Protein AF-A1HTD6-F1 (afdb_monomer)

Mean predicted aligned error: 4.38 Å

pLDDT: mean 88.7, std 10.05, range [47.88, 97.69]

Sequence (69 aa):
MMSVEKQVRKLCKQLIRLGYYPFQIRSMMQEAIGTVIMDDMDEQQQKRLVNVLQKYVELGNDFLLSYSK

Solvent-accessible surface area (backbone atoms only — not comparable to full-atom values): 4052 Å² total; per-residue (Å²): 133,83,54,67,67,60,52,48,53,53,43,52,54,49,33,43,74,70,68,47,50,74,68,57,54,50,50,54,40,33,73,55,58,74,48,85,66,71,88,81,52,50,73,66,46,50,51,42,39,48,53,53,49,50,51,53,44,49,54,48,50,53,49,49,68,71,64,74,118

Radius of gyration: 12.52 Å; Cα contacts (8 Å, |Δi|>4): 45; chains: 1; bounding box: 38×18×30 Å

Foldseek 3Di:
DDPLVNLLVVLVVLVVVLVDDPVVLVVLLCVQQVDPDPVPDDPVSSVSSNVSSVVSSVVSVVVCVVPVD

Organism: NCBI:txid401526

Secondary structure (DSSP, 8-state):
---HHHHHHHHHHHHHHTT--HHHHHHHHHHHHS---STT--HHHHHHHHHHHHHHHHHHHHHHHHH--

Structure (mmCIF, N/CA/C/O backbone):
data_AF-A1HTD6-F1
#
_entry.id   AF-A1HTD6-F1
#
loop_
_atom_site.group_PDB
_atom_site.id
_atom_site.type_symbol
_atom_site.label_atom_id
_atom_site.label_alt_id
_atom_site.label_comp_id
_atom_site.label_asym_id
_atom_site.label_entity_id
_atom_site.label_seq_id
_atom_site.pdbx_PDB_ins_code
_atom_site.Cartn_x
_atom_site.Cartn_y
_atom_site.Cartn_z
_atom_site.occupancy
_atom_site.B_iso_or_equiv
_atom_site.auth_seq_id
_atom_site.auth_comp_id
_atom_site.auth_asym_id
_atom_site.auth_atom_id
_atom_site.pdbx_PDB_model_num
ATOM 1 N N . MET A 1 1 ? 0.281 10.159 -18.318 1.00 47.88 1 MET A N 1
ATOM 2 C CA . MET A 1 1 ? 0.288 8.999 -17.398 1.00 47.88 1 MET A CA 1
ATOM 3 C C . MET A 1 1 ? 0.793 9.444 -16.037 1.00 47.88 1 MET A C 1
ATOM 5 O O . MET A 1 1 ? 1.717 10.247 -15.978 1.00 47.88 1 MET A O 1
ATOM 9 N N . MET A 1 2 ? 0.174 8.985 -14.951 1.00 60.31 2 MET A N 1
ATOM 10 C CA . MET A 1 2 ? 0.707 9.198 -13.604 1.00 60.31 2 MET A CA 1
ATOM 11 C C . MET A 1 2 ? 1.874 8.216 -13.409 1.00 60.31 2 MET A C 1
ATOM 13 O O . MET A 1 2 ? 1.702 7.040 -13.703 1.00 60.31 2 MET A O 1
ATOM 17 N N . SER A 1 3 ? 3.051 8.683 -12.975 1.00 86.19 3 SER A N 1
ATOM 18 C CA . SER A 1 3 ? 4.183 7.789 -12.662 1.00 86.19 3 SER A CA 1
ATOM 19 C C . SER A 1 3 ? 3.769 6.781 -11.582 1.00 86.19 3 SER A C 1
ATOM 21 O O . SER A 1 3 ? 3.055 7.155 -10.644 1.00 86.19 3 SER A O 1
ATOM 23 N N . VAL A 1 4 ? 4.223 5.530 -11.693 1.00 87.50 4 VAL A N 1
ATOM 24 C CA . VAL A 1 4 ? 3.971 4.467 -10.703 1.00 87.50 4 VAL A CA 1
ATOM 25 C C . VAL A 1 4 ? 4.359 4.924 -9.299 1.00 87.50 4 VAL A C 1
ATOM 27 O O . VAL A 1 4 ? 3.609 4.698 -8.353 1.00 87.50 4 VAL A O 1
ATOM 30 N N . GLU A 1 5 ? 5.442 5.688 -9.163 1.00 88.25 5 GLU A N 1
ATOM 31 C CA . GLU A 1 5 ? 5.868 6.253 -7.883 1.00 88.25 5 GLU A CA 1
ATOM 32 C C . GLU A 1 5 ? 4.791 7.164 -7.262 1.00 88.25 5 GLU A C 1
ATOM 34 O O . GLU A 1 5 ? 4.501 7.096 -6.065 1.00 88.25 5 GLU A O 1
ATOM 39 N N . LYS A 1 6 ? 4.122 7.993 -8.078 1.00 91.38 6 LYS A N 1
ATOM 40 C CA . LYS A 1 6 ? 3.010 8.842 -7.617 1.00 91.38 6 LYS A CA 1
ATOM 41 C C . LYS A 1 6 ? 1.814 7.997 -7.179 1.00 91.38 6 LYS A C 1
ATOM 43 O O . LYS A 1 6 ? 1.148 8.355 -6.206 1.00 91.38 6 LYS A O 1
ATOM 48 N N . GLN A 1 7 ? 1.539 6.896 -7.878 1.00 93.12 7 GLN A N 1
ATOM 49 C CA . GLN A 1 7 ? 0.451 5.980 -7.534 1.00 93.12 7 GLN A CA 1
ATOM 50 C C . GLN A 1 7 ? 0.729 5.245 -6.222 1.00 93.12 7 GLN A C 1
ATOM 52 O O . GLN A 1 7 ? -0.104 5.287 -5.320 1.00 93.12 7 GLN A O 1
ATOM 57 N N . VAL A 1 8 ? 1.923 4.673 -6.070 1.00 92.69 8 VAL A N 1
ATOM 58 C CA . VAL A 1 8 ? 2.381 4.034 -4.830 1.00 92.69 8 VAL A CA 1
ATOM 59 C C . VAL A 1 8 ? 2.317 5.024 -3.668 1.00 92.69 8 VAL A C 1
ATOM 61 O O . VAL A 1 8 ? 1.710 4.734 -2.640 1.00 92.69 8 VAL A O 1
ATOM 64 N N . ARG A 1 9 ? 2.824 6.250 -3.849 1.00 93.94 9 ARG A N 1
ATOM 65 C CA . ARG A 1 9 ? 2.768 7.303 -2.821 1.00 93.94 9 ARG A CA 1
ATOM 66 C C . ARG A 1 9 ? 1.333 7.644 -2.406 1.00 93.94 9 ARG A C 1
ATOM 68 O O . ARG A 1 9 ? 1.087 7.904 -1.227 1.00 93.94 9 ARG A O 1
ATOM 75 N N . LYS A 1 10 ? 0.386 7.666 -3.349 1.00 96.38 10 LYS A N 1
ATOM 76 C CA . LYS A 1 10 ? -1.041 7.880 -3.058 1.00 96.38 10 LYS A CA 1
ATOM 77 C C . LYS A 1 10 ? -1.606 6.734 -2.213 1.00 96.38 10 LYS A C 1
ATOM 79 O O . LYS A 1 10 ? -2.241 7.014 -1.199 1.00 96.38 10 LYS A O 1
ATOM 84 N N . LEU A 1 11 ? -1.326 5.488 -2.589 1.00 96.88 11 LEU A N 1
ATOM 85 C CA . LEU A 1 11 ? -1.790 4.299 -1.868 1.00 96.88 11 LEU A CA 1
ATOM 86 C C . LEU A 1 11 ? -1.219 4.242 -0.447 1.00 96.88 11 LEU A C 1
ATOM 88 O O . LEU A 1 11 ? -1.976 4.072 0.503 1.00 96.88 11 LEU A O 1
ATOM 92 N N . CYS A 1 12 ? 0.075 4.519 -0.265 1.00 95.81 12 CYS A N 1
ATOM 93 C CA . CYS A 1 12 ? 0.684 4.588 1.065 1.00 95.81 12 CYS A CA 1
ATOM 94 C C . CYS A 1 12 ? 0.002 5.634 1.960 1.00 95.81 12 CYS A C 1
ATOM 96 O O . CYS A 1 12 ? -0.261 5.370 3.129 1.00 95.81 12 CYS A O 1
ATOM 98 N N . LYS A 1 13 ? -0.348 6.812 1.421 1.00 97.31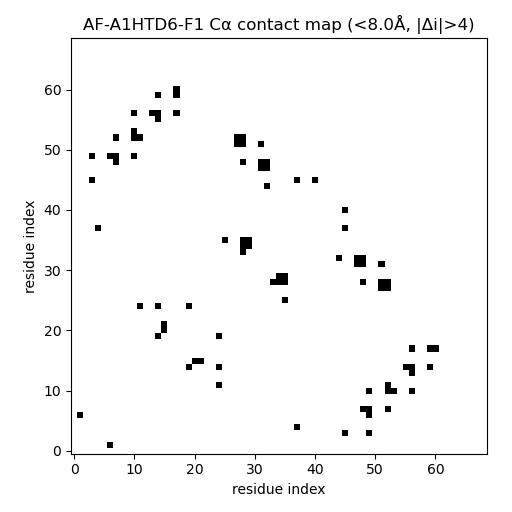 13 LYS A N 1
ATOM 99 C CA . LYS A 1 13 ? -1.102 7.827 2.180 1.00 97.31 13 LYS A CA 1
ATOM 100 C C . LYS A 1 13 ? -2.497 7.343 2.581 1.00 97.31 13 LYS A C 1
ATOM 102 O O . LYS A 1 13 ? -2.966 7.711 3.654 1.00 97.31 13 LYS A O 1
ATOM 107 N N . GLN A 1 14 ? -3.166 6.560 1.736 1.00 97.69 14 GLN A N 1
ATOM 108 C CA . GLN A 1 14 ? -4.464 5.968 2.070 1.00 97.69 14 GLN A CA 1
ATOM 109 C C . GLN A 1 14 ? -4.318 4.913 3.168 1.00 97.69 14 GLN A C 1
ATOM 111 O O . GLN A 1 14 ? -5.060 4.965 4.140 1.00 97.69 14 GLN A O 1
ATOM 116 N N . LEU A 1 15 ? -3.316 4.039 3.076 1.00 97.62 15 LEU A N 1
ATOM 117 C CA . LEU A 1 15 ? -3.021 3.044 4.110 1.00 97.62 15 LEU A CA 1
ATOM 118 C C . LEU A 1 15 ? -2.706 3.698 5.464 1.00 97.62 15 LEU A C 1
ATOM 120 O O . LEU A 1 15 ? -3.241 3.273 6.482 1.00 97.62 15 LEU A O 1
ATOM 124 N N . ILE A 1 16 ? -1.938 4.792 5.487 1.00 97.50 16 ILE A N 1
ATOM 125 C CA . ILE A 1 16 ? -1.696 5.557 6.724 1.00 97.50 16 ILE A CA 1
ATOM 126 C C . ILE A 1 16 ? -3.012 6.069 7.328 1.00 97.50 16 ILE A C 1
ATOM 128 O O . 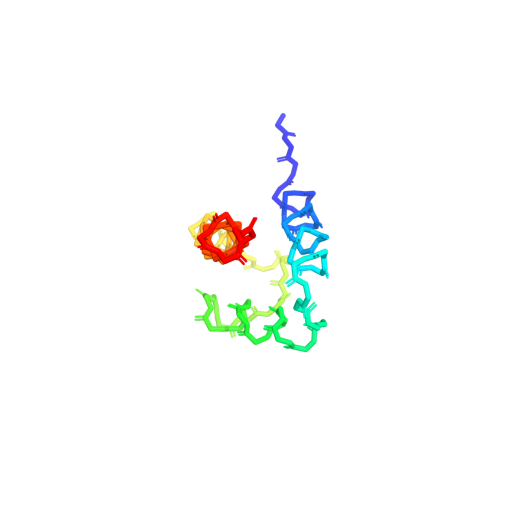ILE A 1 16 ? -3.214 5.976 8.534 1.00 97.50 16 ILE A O 1
ATOM 132 N N . ARG A 1 17 ? -3.933 6.582 6.501 1.00 96.31 17 ARG A N 1
ATOM 133 C CA . ARG A 1 17 ? -5.259 7.037 6.966 1.00 96.31 17 ARG A CA 1
ATOM 134 C C . ARG A 1 17 ? -6.134 5.897 7.487 1.00 96.31 17 ARG A C 1
ATOM 136 O O . ARG A 1 17 ? -6.980 6.146 8.335 1.00 96.31 17 ARG A O 1
ATOM 143 N N . LEU A 1 18 ? -5.918 4.681 6.994 1.00 95.75 18 LEU A N 1
ATOM 144 C CA . LEU A 1 18 ? -6.574 3.458 7.461 1.00 95.75 18 LEU A CA 1
ATOM 145 C C . LEU A 1 18 ? -5.927 2.882 8.735 1.00 95.75 18 LEU A C 1
ATOM 147 O O . LEU A 1 18 ? -6.385 1.862 9.236 1.00 95.75 18 LEU A O 1
ATOM 151 N N 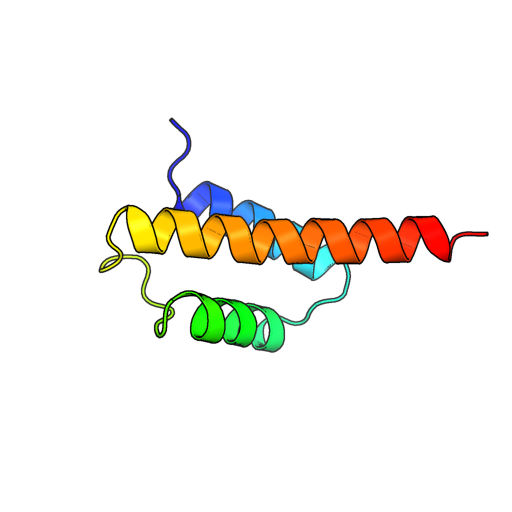. GLY A 1 19 ? -4.882 3.522 9.272 1.00 95.38 19 GLY A N 1
ATOM 152 C CA . GLY A 1 1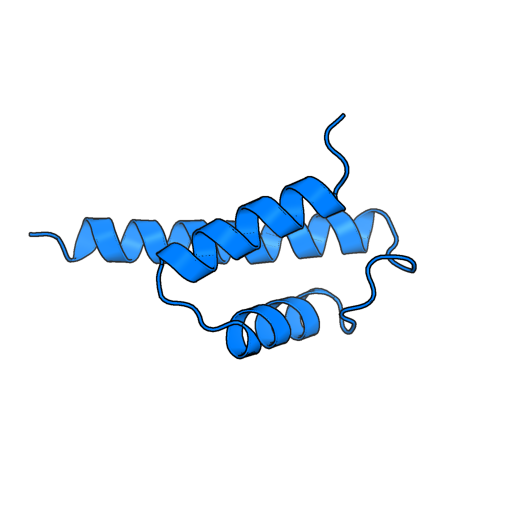9 ? -4.225 3.114 10.515 1.00 95.38 19 GLY A CA 1
ATOM 153 C C . GLY A 1 19 ? -2.998 2.221 10.331 1.00 95.38 19 GLY A C 1
ATOM 154 O O . GLY A 1 19 ? -2.429 1.775 11.324 1.00 95.38 19 GLY A O 1
ATOM 155 N N . TYR A 1 20 ? -2.548 1.981 9.095 1.00 96.06 20 TYR A N 1
ATOM 156 C CA . TYR A 1 20 ? -1.308 1.241 8.863 1.00 96.06 20 TYR A CA 1
ATOM 157 C C . TYR A 1 20 ? -0.079 2.100 9.163 1.00 96.06 20 TYR A C 1
ATOM 159 O O . TYR A 1 20 ? 0.090 3.207 8.643 1.00 96.06 20 TYR A O 1
ATOM 167 N N . TYR A 1 21 ? 0.837 1.547 9.950 1.00 96.25 21 TYR A N 1
ATOM 168 C CA . TYR A 1 21 ? 2.120 2.170 10.234 1.00 96.25 21 TYR A CA 1
ATOM 169 C C . TYR A 1 21 ? 3.099 2.019 9.059 1.00 96.25 21 TYR A C 1
ATOM 171 O O . TYR A 1 21 ? 3.055 1.022 8.330 1.00 96.25 21 TYR A O 1
ATOM 179 N N . PRO A 1 22 ? 4.069 2.943 8.901 1.00 93.69 22 PRO A N 1
ATOM 180 C CA . PRO A 1 22 ? 5.053 2.884 7.818 1.00 93.69 22 PRO A CA 1
ATOM 181 C C . PRO A 1 22 ? 5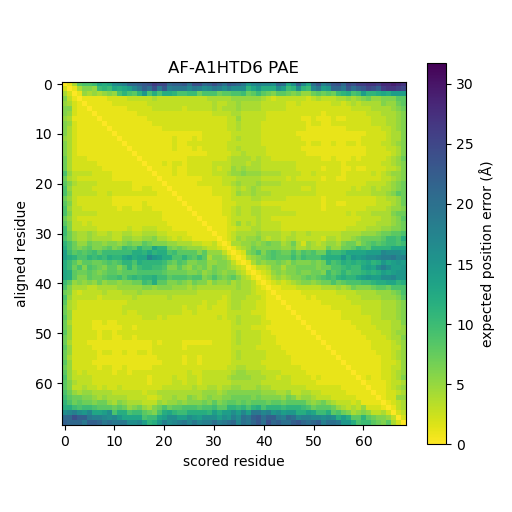.826 1.561 7.722 1.00 93.69 22 PRO A C 1
ATOM 183 O O . PRO A 1 22 ? 6.150 1.126 6.618 1.00 93.69 22 PRO A O 1
ATOM 186 N N . PHE A 1 23 ? 6.110 0.901 8.852 1.00 94.06 23 PHE A N 1
ATOM 187 C CA . PHE A 1 23 ? 6.796 -0.394 8.849 1.00 94.06 23 PHE A CA 1
ATOM 188 C C . PHE A 1 23 ? 5.923 -1.512 8.259 1.00 94.06 23 PHE A C 1
ATOM 190 O O . PHE A 1 23 ? 6.436 -2.332 7.509 1.00 94.06 23 PHE A O 1
ATOM 197 N N . GLN A 1 24 ? 4.609 -1.500 8.513 1.00 94.81 24 GLN A N 1
ATOM 198 C CA . GLN A 1 24 ? 3.670 -2.477 7.948 1.00 94.81 24 GLN A CA 1
ATOM 199 C C . GLN A 1 24 ? 3.548 -2.287 6.440 1.00 94.81 24 GLN A C 1
ATOM 201 O O . GLN A 1 24 ? 3.604 -3.253 5.689 1.00 94.81 24 GLN A O 1
ATOM 206 N N . ILE A 1 25 ? 3.458 -1.033 5.990 1.00 94.44 25 ILE A N 1
ATOM 207 C CA . ILE A 1 25 ? 3.430 -0.710 4.560 1.00 94.44 25 ILE A CA 1
ATOM 208 C C . ILE A 1 25 ? 4.724 -1.195 3.896 1.00 94.44 25 ILE A C 1
ATOM 210 O O . ILE A 1 25 ? 4.669 -1.825 2.846 1.00 94.44 25 ILE A O 1
ATOM 214 N N . ARG A 1 26 ? 5.888 -0.985 4.525 1.00 92.56 26 ARG A N 1
ATOM 215 C CA . ARG A 1 26 ? 7.165 -1.513 4.022 1.00 92.56 26 ARG A CA 1
ATOM 216 C C . ARG A 1 26 ? 7.154 -3.042 3.922 1.00 92.56 26 ARG A C 1
ATOM 218 O O . ARG A 1 26 ? 7.590 -3.556 2.896 1.00 92.56 26 ARG A O 1
ATOM 225 N N . SER A 1 27 ? 6.631 -3.748 4.925 1.00 92.50 27 SER A N 1
ATOM 226 C CA . SER A 1 27 ? 6.478 -5.209 4.884 1.00 92.50 27 SER A CA 1
ATOM 227 C C . SER A 1 27 ? 5.573 -5.661 3.736 1.00 92.50 27 SER A C 1
ATOM 229 O O . SER A 1 27 ? 5.972 -6.533 2.974 1.00 92.50 27 SER A O 1
ATOM 231 N N . MET A 1 28 ? 4.429 -5.002 3.514 1.00 92.38 28 MET A N 1
ATOM 232 C CA . MET A 1 28 ? 3.544 -5.299 2.376 1.00 92.38 28 MET A CA 1
ATOM 233 C C . MET A 1 28 ? 4.259 -5.139 1.029 1.00 92.38 28 MET A C 1
ATOM 235 O O . MET A 1 28 ? 4.068 -5.944 0.121 1.00 92.38 28 MET A O 1
ATOM 239 N N . MET A 1 29 ? 5.086 -4.097 0.885 1.00 90.94 29 MET A N 1
ATOM 240 C CA . MET A 1 29 ? 5.871 -3.877 -0.334 1.00 90.94 29 MET A CA 1
ATOM 241 C C . MET A 1 29 ? 6.928 -4.977 -0.510 1.00 90.94 29 MET A C 1
ATOM 243 O O . MET A 1 29 ? 7.042 -5.539 -1.595 1.00 90.94 29 MET A O 1
ATOM 247 N N . GLN A 1 30 ? 7.655 -5.333 0.554 1.00 90.38 30 GLN A N 1
ATOM 248 C CA . GLN A 1 30 ? 8.645 -6.416 0.521 1.00 90.38 30 GLN A CA 1
ATOM 249 C C . GLN A 1 30 ? 8.016 -7.764 0.159 1.00 90.38 30 GLN A C 1
ATOM 251 O O . GLN A 1 30 ? 8.565 -8.482 -0.670 1.00 90.38 30 GLN A O 1
ATOM 256 N N . GLU A 1 31 ? 6.850 -8.088 0.714 1.00 87.56 31 GLU A N 1
ATOM 257 C CA . GLU A 1 31 ? 6.112 -9.313 0.386 1.00 87.56 31 GLU A CA 1
ATOM 258 C C . GLU A 1 31 ? 5.622 -9.332 -1.069 1.00 87.56 31 GLU A C 1
ATOM 260 O O . GLU A 1 31 ? 5.617 -10.382 -1.709 1.00 87.56 31 GLU A O 1
ATOM 265 N N . ALA A 1 32 ? 5.230 -8.178 -1.618 1.00 85.50 32 ALA A N 1
ATOM 266 C CA . ALA A 1 32 ? 4.673 -8.083 -2.966 1.00 85.50 32 ALA A CA 1
ATOM 267 C C . ALA A 1 32 ? 5.707 -8.284 -4.084 1.00 85.50 32 ALA A C 1
ATOM 269 O O . ALA A 1 32 ? 5.381 -8.840 -5.136 1.00 85.50 32 ALA A O 1
ATOM 270 N N . ILE A 1 33 ? 6.920 -7.754 -3.902 1.00 84.25 33 ILE A N 1
ATOM 271 C CA . ILE A 1 33 ? 7.917 -7.633 -4.980 1.00 84.25 33 ILE A CA 1
ATOM 272 C C . ILE A 1 33 ? 9.338 -8.047 -4.570 1.00 84.25 33 ILE A C 1
ATOM 274 O O . ILE A 1 33 ? 10.245 -7.976 -5.395 1.00 84.25 33 ILE A O 1
ATOM 278 N N . GLY A 1 34 ? 9.558 -8.474 -3.323 1.00 79.69 34 GLY A N 1
ATOM 279 C CA . GLY A 1 34 ? 10.861 -8.925 -2.814 1.00 79.69 34 GLY A CA 1
ATOM 280 C C . GLY A 1 34 ? 11.878 -7.809 -2.538 1.00 79.69 34 GLY A C 1
ATOM 281 O O . GLY A 1 34 ? 12.931 -8.071 -1.965 1.00 79.69 34 GLY A O 1
ATOM 282 N N . THR A 1 35 ? 11.578 -6.560 -2.907 1.00 74.19 35 THR A N 1
ATOM 283 C CA . THR A 1 35 ? 12.434 -5.379 -2.708 1.00 74.19 35 THR A CA 1
ATOM 284 C C . THR A 1 35 ? 11.591 -4.136 -2.399 1.00 74.19 35 THR A C 1
ATOM 286 O O . THR A 1 35 ? 10.380 -4.138 -2.574 1.00 74.19 35 THR A O 1
ATOM 289 N N . VAL A 1 36 ? 12.208 -3.062 -1.903 1.00 69.25 36 VAL A N 1
ATOM 290 C CA . VAL A 1 36 ? 11.546 -1.752 -1.692 1.00 69.25 36 VAL A CA 1
ATOM 291 C C . VAL A 1 36 ? 12.118 -0.685 -2.635 1.00 69.25 36 VAL A C 1
ATOM 293 O O . VAL A 1 36 ? 11.680 0.463 -2.624 1.00 69.25 36 VAL A O 1
ATOM 296 N N . ILE A 1 37 ? 13.111 -1.050 -3.448 1.00 75.38 37 ILE A N 1
ATOM 297 C CA . ILE A 1 37 ? 13.784 -0.135 -4.369 1.00 75.38 37 ILE A CA 1
ATOM 298 C C . ILE A 1 37 ? 12.943 -0.051 -5.642 1.00 75.38 37 ILE A C 1
ATOM 300 O O . ILE A 1 37 ? 12.829 -1.031 -6.370 1.00 75.38 37 ILE A O 1
ATOM 304 N N . MET A 1 38 ? 12.323 1.110 -5.875 1.00 74.19 38 MET A N 1
ATOM 305 C CA . MET A 1 38 ? 11.438 1.329 -7.026 1.00 74.19 38 MET 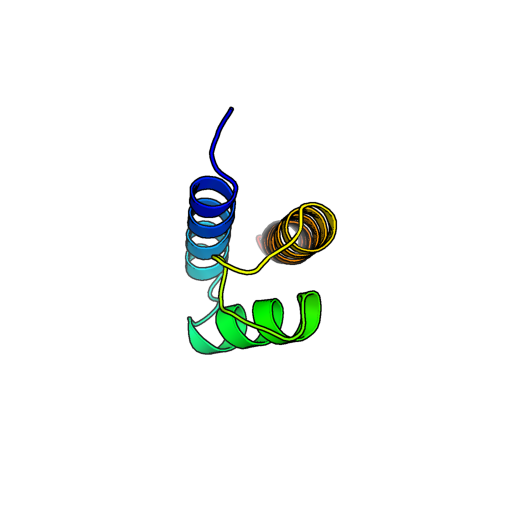A CA 1
ATOM 306 C C . MET A 1 38 ? 12.191 1.531 -8.346 1.00 74.19 38 MET A C 1
ATOM 308 O O . MET A 1 38 ? 11.622 1.255 -9.399 1.00 74.19 38 MET A O 1
ATOM 312 N N . ASP A 1 39 ? 13.449 1.971 -8.287 1.00 74.50 39 ASP A N 1
ATOM 313 C CA . ASP A 1 39 ? 14.241 2.329 -9.472 1.00 74.50 39 ASP A CA 1
ATOM 314 C C . ASP A 1 39 ? 14.615 1.114 -10.337 1.00 74.50 39 ASP A C 1
ATOM 316 O O . ASP A 1 39 ? 14.748 1.247 -11.550 1.00 74.50 39 ASP A O 1
ATOM 320 N N . ASP A 1 40 ? 14.683 -0.079 -9.736 1.00 76.56 40 ASP A N 1
ATOM 321 C CA . ASP A 1 40 ? 15.057 -1.327 -10.416 1.00 76.56 40 ASP A CA 1
ATOM 322 C C . ASP A 1 40 ? 13.843 -2.195 -10.798 1.00 76.56 40 ASP A C 1
ATOM 324 O O . ASP A 1 40 ? 13.995 -3.347 -11.204 1.00 76.56 40 ASP A O 1
ATOM 328 N N . MET A 1 41 ? 12.619 -1.680 -10.632 1.00 84.25 41 MET A N 1
ATOM 329 C CA . MET A 1 41 ? 11.410 -2.472 -10.853 1.00 84.25 41 MET A CA 1
ATOM 330 C C . MET A 1 41 ? 11.021 -2.548 -12.329 1.00 84.25 41 MET A C 1
ATOM 332 O O . MET A 1 41 ? 10.742 -1.522 -12.957 1.00 84.25 41 MET A O 1
ATOM 336 N N . ASP A 1 42 ? 10.857 -3.768 -12.839 1.00 87.50 42 ASP A N 1
ATOM 337 C CA . ASP A 1 42 ? 10.217 -3.997 -14.133 1.00 87.50 42 ASP A CA 1
ATOM 338 C C . ASP A 1 42 ? 8.713 -3.648 -14.099 1.00 87.50 42 ASP A C 1
ATOM 340 O O . ASP A 1 42 ? 8.086 -3.506 -13.042 1.00 87.50 42 ASP A O 1
ATOM 344 N N . GLU A 1 43 ? 8.097 -3.509 -15.274 1.00 87.81 43 GLU A N 1
ATOM 345 C CA . GLU A 1 43 ? 6.679 -3.149 -15.396 1.00 87.81 43 GLU A CA 1
ATOM 346 C C . GLU A 1 43 ? 5.748 -4.146 -14.672 1.00 87.81 43 GLU A C 1
ATOM 348 O O . GLU A 1 43 ? 4.718 -3.770 -14.100 1.00 87.81 43 GLU A O 1
ATOM 353 N N . GLN A 1 44 ? 6.117 -5.429 -14.629 1.00 88.56 44 GLN A N 1
ATOM 354 C CA . GLN A 1 44 ? 5.334 -6.466 -13.963 1.00 88.56 44 GLN A CA 1
ATOM 355 C C . GLN A 1 44 ? 5.415 -6.331 -12.435 1.00 88.56 44 GLN A C 1
ATOM 357 O O . GLN A 1 44 ? 4.405 -6.492 -11.745 1.00 88.56 44 GLN A O 1
ATOM 362 N N . GLN A 1 45 ? 6.588 -6.017 -11.888 1.00 88.19 45 GLN A N 1
ATOM 363 C CA . GLN A 1 45 ? 6.806 -5.698 -10.480 1.00 88.19 45 GLN A CA 1
ATOM 364 C C . GLN A 1 45 ? 6.056 -4.421 -10.103 1.00 88.19 45 GLN A C 1
ATOM 366 O O . GLN A 1 45 ? 5.366 -4.407 -9.085 1.00 88.19 45 GLN A O 1
ATOM 371 N N . GLN A 1 46 ? 6.102 -3.386 -10.943 1.00 90.00 46 GLN A N 1
ATOM 372 C CA . GLN A 1 46 ? 5.355 -2.142 -10.734 1.00 90.00 46 GLN A CA 1
ATOM 373 C C . GLN A 1 46 ? 3.851 -2.409 -10.632 1.00 90.00 46 GLN A C 1
ATOM 375 O O . GLN A 1 46 ? 3.198 -1.985 -9.674 1.00 90.00 46 GLN A O 1
ATOM 380 N N . LYS A 1 47 ? 3.308 -3.195 -11.565 1.00 90.81 47 LYS A N 1
ATOM 381 C CA . LYS A 1 47 ? 1.899 -3.599 -11.558 1.00 90.81 47 LYS A CA 1
ATOM 382 C C . LYS A 1 47 ? 1.541 -4.446 -10.335 1.00 90.81 47 LYS A C 1
ATOM 384 O O . LYS A 1 47 ? 0.504 -4.211 -9.717 1.00 90.81 47 LYS A O 1
ATOM 389 N N . ARG A 1 48 ? 2.392 -5.408 -9.955 1.00 91.44 48 ARG A N 1
ATOM 390 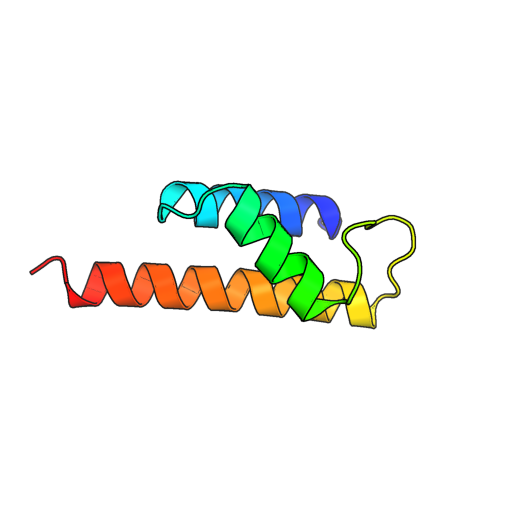C CA . ARG A 1 48 ? 2.201 -6.236 -8.748 1.00 91.44 48 ARG A CA 1
ATOM 391 C C . ARG A 1 48 ? 2.157 -5.385 -7.482 1.00 91.44 48 ARG A C 1
ATOM 393 O O . ARG A 1 48 ? 1.222 -5.532 -6.700 1.00 91.44 48 ARG A O 1
ATOM 400 N N . LEU A 1 49 ? 3.108 -4.467 -7.317 1.00 92.31 49 LEU A N 1
ATOM 401 C CA . LEU A 1 49 ? 3.174 -3.565 -6.169 1.00 92.31 49 LEU A CA 1
ATOM 402 C C . LEU A 1 49 ? 1.902 -2.721 -6.043 1.00 92.31 49 LEU A C 1
ATOM 404 O O . LEU A 1 49 ? 1.291 -2.670 -4.976 1.00 92.31 49 LEU A O 1
ATOM 408 N N . VAL A 1 50 ? 1.485 -2.092 -7.144 1.00 94.31 50 VAL A N 1
ATOM 409 C CA . VAL A 1 50 ? 0.259 -1.288 -7.187 1.00 94.31 50 VAL A CA 1
ATOM 410 C C . VAL A 1 50 ? -0.958 -2.125 -6.799 1.00 94.31 50 VAL A C 1
ATOM 412 O O . VAL A 1 50 ? -1.736 -1.696 -5.949 1.00 94.31 50 VAL A O 1
ATOM 415 N N . ASN A 1 51 ? -1.105 -3.321 -7.371 1.00 94.38 51 ASN A N 1
ATOM 416 C CA . ASN A 1 51 ? -2.243 -4.196 -7.098 1.00 94.38 51 ASN A CA 1
ATOM 417 C C . ASN A 1 51 ? -2.301 -4.638 -5.630 1.00 94.38 51 ASN A C 1
ATOM 419 O O . ASN A 1 51 ? -3.379 -4.652 -5.041 1.00 94.38 51 ASN A O 1
ATOM 423 N N . VAL A 1 52 ? -1.159 -4.975 -5.024 1.00 94.38 52 VAL A N 1
ATOM 424 C CA . VAL A 1 52 ? -1.114 -5.387 -3.613 1.00 94.38 52 VAL A CA 1
ATOM 425 C C . VAL A 1 52 ? -1.500 -4.230 -2.696 1.00 94.38 52 VAL A C 1
ATOM 427 O O . VAL A 1 52 ? -2.375 -4.391 -1.846 1.00 94.38 52 VAL A O 1
ATOM 430 N N . LEU A 1 53 ? -0.907 -3.049 -2.887 1.00 95.62 53 LEU A N 1
ATOM 431 C CA . LEU A 1 53 ? -1.226 -1.882 -2.062 1.00 95.62 53 LEU A CA 1
ATOM 432 C C . LEU A 1 53 ? -2.691 -1.450 -2.225 1.00 95.62 53 LEU A C 1
ATOM 434 O O . LEU A 1 53 ? -3.341 -1.109 -1.241 1.00 95.62 53 LEU A O 1
ATOM 438 N N . GLN A 1 54 ? -3.225 -1.510 -3.447 1.00 97.31 54 GLN A N 1
ATOM 439 C CA . GLN A 1 54 ? -4.633 -1.235 -3.731 1.00 97.31 54 GLN A CA 1
ATOM 440 C C . GLN A 1 54 ? -5.560 -2.216 -2.998 1.00 97.31 54 GLN A C 1
ATOM 442 O O . GLN A 1 54 ? -6.506 -1.780 -2.345 1.00 97.31 54 GLN A O 1
ATOM 447 N N . LYS A 1 55 ? -5.246 -3.517 -3.013 1.00 95.81 55 LYS A N 1
ATOM 448 C CA . LYS A 1 55 ? -6.024 -4.542 -2.301 1.00 95.81 55 LYS A CA 1
ATOM 449 C C . LYS A 1 55 ? -6.084 -4.285 -0.792 1.00 95.81 55 LYS A C 1
ATOM 451 O O . LYS A 1 55 ? -7.138 -4.439 -0.187 1.00 95.81 55 LYS A O 1
ATOM 456 N N . TYR A 1 56 ? -4.979 -3.868 -0.172 1.00 96.06 56 TYR A N 1
ATOM 457 C CA . TYR A 1 56 ? -4.983 -3.513 1.252 1.00 96.06 56 TYR A CA 1
ATOM 458 C C . TYR A 1 56 ? -5.828 -2.266 1.549 1.00 96.06 56 TYR A C 1
ATOM 460 O O . TYR A 1 56 ? -6.495 -2.212 2.581 1.00 96.06 56 TYR A O 1
ATOM 468 N N . VAL A 1 57 ? -5.843 -1.280 0.644 1.00 97.19 57 VAL A N 1
ATOM 469 C CA . VAL A 1 57 ? -6.729 -0.112 0.769 1.00 97.19 57 VAL A CA 1
ATOM 470 C C . VAL A 1 57 ? -8.198 -0.533 0.700 1.00 97.19 57 VAL A C 1
ATOM 472 O O . VAL A 1 57 ? -8.998 -0.057 1.501 1.00 97.19 57 VAL A O 1
ATOM 475 N N . GLU A 1 58 ? -8.558 -1.420 -0.225 1.00 96.75 58 GLU A N 1
ATOM 476 C CA . GLU A 1 58 ? -9.922 -1.952 -0.356 1.00 96.75 58 GLU A CA 1
ATOM 477 C C . GLU A 1 58 ? -10.354 -2.697 0.907 1.00 96.75 58 GLU A C 1
ATOM 479 O O . GLU A 1 58 ? -11.355 -2.324 1.509 1.00 96.75 58 GLU A O 1
ATOM 484 N N . LEU A 1 59 ? -9.534 -3.634 1.394 1.00 94.56 59 LEU A N 1
ATOM 485 C CA . LEU A 1 59 ? -9.812 -4.377 2.629 1.00 94.56 59 LEU A CA 1
ATOM 486 C C . LEU A 1 59 ? -10.004 -3.458 3.844 1.00 94.56 59 LEU A C 1
ATOM 488 O O . LEU A 1 59 ? -10.903 -3.681 4.653 1.00 94.56 59 LEU A O 1
ATOM 492 N N . GLY A 1 60 ? -9.174 -2.419 3.979 1.00 93.69 60 GLY A N 1
ATOM 493 C CA . GLY A 1 60 ? -9.309 -1.457 5.071 1.00 93.69 60 GLY A CA 1
ATOM 494 C C . GLY A 1 60 ? -10.592 -0.627 4.977 1.00 93.69 60 GLY A C 1
ATOM 495 O O . GLY A 1 60 ? -11.245 -0.395 5.993 1.00 93.69 60 GLY A O 1
ATOM 496 N N . ASN A 1 61 ? -10.991 -0.209 3.772 1.00 94.44 61 ASN A N 1
ATOM 497 C CA . ASN A 1 61 ? -12.259 0.500 3.577 1.00 94.44 61 ASN A CA 1
ATOM 498 C C . ASN A 1 61 ? -13.462 -0.413 3.843 1.00 94.44 61 ASN A C 1
ATOM 500 O O . ASN A 1 61 ? -14.390 0.005 4.531 1.00 94.44 61 ASN A O 1
ATOM 504 N N . ASP A 1 62 ? -13.431 -1.653 3.353 1.00 94.31 62 ASP A N 1
ATOM 505 C CA . ASP A 1 62 ? -14.495 -2.637 3.571 1.00 94.31 62 ASP A CA 1
ATOM 506 C C . ASP A 1 62 ? -14.665 -2.953 5.059 1.00 94.31 62 ASP A C 1
ATOM 508 O O . ASP A 1 62 ? -15.792 -3.047 5.554 1.00 94.31 62 ASP A O 1
ATOM 512 N 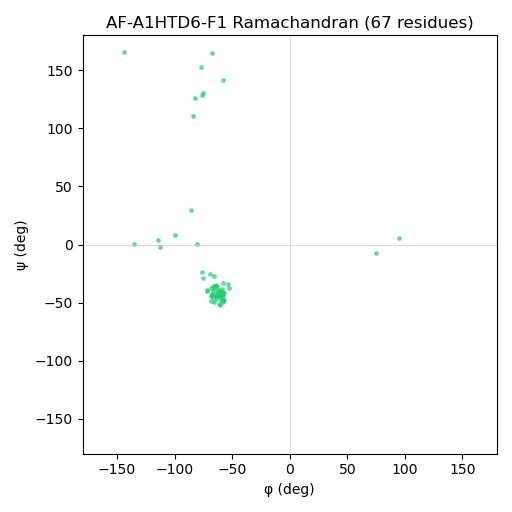N . PHE A 1 63 ? -13.557 -3.049 5.801 1.00 90.94 63 PHE A N 1
ATOM 513 C CA . PHE A 1 63 ? -13.581 -3.183 7.254 1.00 90.94 63 PHE A CA 1
ATOM 514 C C . PHE A 1 63 ? -14.267 -1.977 7.908 1.00 90.94 63 PHE A C 1
ATOM 516 O O . PHE A 1 63 ? -15.217 -2.153 8.667 1.00 90.94 63 PHE A O 1
ATOM 523 N N . LEU A 1 64 ? -13.854 -0.747 7.581 1.00 89.38 64 LEU A N 1
ATOM 524 C CA . LEU A 1 64 ? -14.483 0.451 8.146 1.00 89.38 64 LEU A CA 1
ATOM 525 C C . LEU A 1 64 ? -15.987 0.506 7.849 1.00 89.38 64 LEU A C 1
ATOM 527 O O . LEU A 1 64 ? -16.764 0.762 8.761 1.00 89.38 64 LEU A O 1
ATOM 531 N N . LEU A 1 65 ? -16.403 0.203 6.617 1.00 88.94 65 LEU A N 1
ATOM 532 C CA . LEU A 1 65 ? -17.816 0.169 6.224 1.00 88.94 65 LEU A CA 1
ATOM 533 C C . LEU A 1 65 ? -18.617 -0.911 6.966 1.00 88.94 65 LEU A C 1
ATOM 535 O O . LEU A 1 65 ? -19.797 -0.716 7.260 1.00 88.94 65 LEU A O 1
ATOM 539 N N . SER A 1 66 ? -17.991 -2.050 7.261 1.00 88.44 66 SER A N 1
ATOM 540 C CA . SER A 1 66 ? -18.646 -3.177 7.934 1.00 88.44 66 SER A CA 1
ATOM 541 C C . SER A 1 66 ? -18.844 -2.938 9.433 1.00 88.44 66 SER A C 1
ATOM 543 O O . SER A 1 66 ? -19.800 -3.458 10.006 1.00 88.44 66 SER A O 1
ATOM 545 N N . TYR A 1 67 ? -17.969 -2.143 10.059 1.00 76.06 67 TYR A N 1
ATOM 546 C CA . TYR A 1 67 ? -17.937 -1.921 11.510 1.00 76.06 67 TYR A CA 1
ATOM 547 C C . TYR A 1 67 ? -18.280 -0.484 11.943 1.00 76.06 67 TYR A C 1
ATOM 549 O O . TYR A 1 67 ? -18.247 -0.188 13.133 1.00 76.06 67 TYR A O 1
ATOM 557 N N . SER A 1 68 ? -18.651 0.412 11.022 1.00 72.56 68 SER A N 1
ATOM 558 C CA . SER A 1 68 ? -19.128 1.770 11.333 1.00 72.56 68 SER A CA 1
ATOM 559 C C . SER A 1 68 ? -20.639 1.849 11.625 1.00 72.56 68 SER A C 1
ATOM 561 O O . SER A 1 68 ? -21.264 2.859 11.295 1.00 72.56 68 SER A O 1
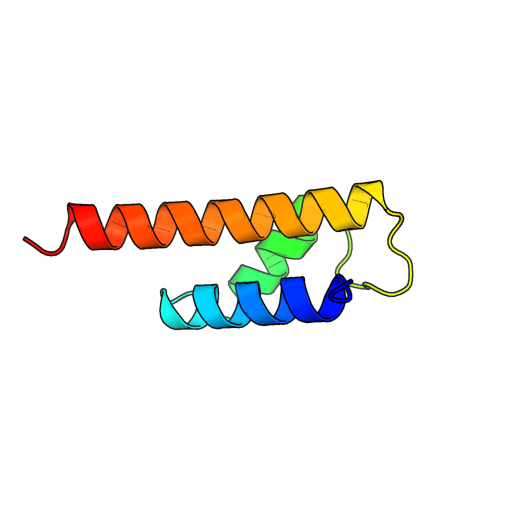ATOM 563 N N . LYS A 1 69 ? -21.243 0.782 12.164 1.00 57.22 69 LYS A N 1
ATOM 564 C CA . LYS A 1 69 ? -22.668 0.716 12.534 1.00 57.22 69 LYS A CA 1
ATOM 565 C C . LYS A 1 69 ? -22.869 0.790 14.038 1.00 57.22 69 LYS A C 1
ATOM 567 O O . LYS A 1 69 ? -22.095 0.123 14.756 1.00 57.22 69 LYS A O 1
#